Protein AF-A0A521GY19-F1 (afdb_monomer)

pLDDT: mean 96.77, std 4.12, range [69.62, 98.69]

Secondary structure (DSSP, 8-state):
--HHHHHHHHHHTTS-HHHHHHHHHHHHHHHHHHHHHHHHHHHTHHHHHHHHHHHHHHHHTT------GGG-

Foldseek 3Di:
DPPVVVVVVVVLVPDDPVSNVVVVVVVVVVVVVVVVCCVVVVVCVVVVVVVVVVVVVCVVVVVDDDDDPVVD

Mean predicted aligned error: 4.6 Å

Radius of gyration: 22.08 Å; Cα contacts (8 Å, |Δi|>4): 8; chains: 1; bounding box: 38×21×53 Å

Solvent-accessible surface area (backbone atoms only — not comparable to full-atom values): 4282 Å² total; per-residue (Å²): 130,55,76,66,5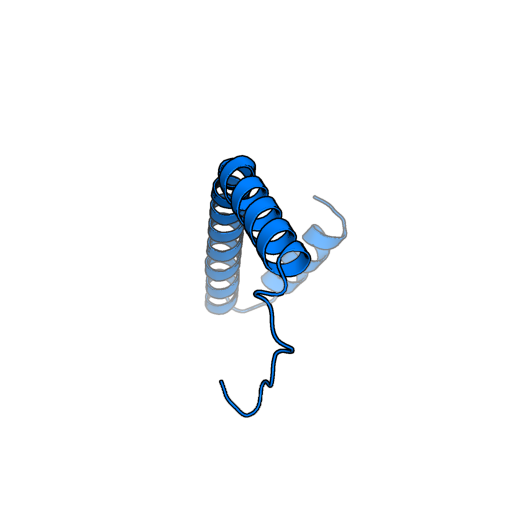8,48,52,50,51,59,56,45,71,72,47,59,69,70,58,37,50,53,52,49,52,53,52,54,51,51,55,50,50,52,54,51,46,54,51,54,57,67,69,36,54,66,62,53,51,50,54,56,48,51,56,49,52,36,48,75,70,66,73,60,76,86,87,57,80,92,76,110

Sequence (72 aa):
MTRALDAVIAKVATLPPEEQDRVAIWLLDELRDEKAWARQFGASQSALSKLAAEARDDRAAGR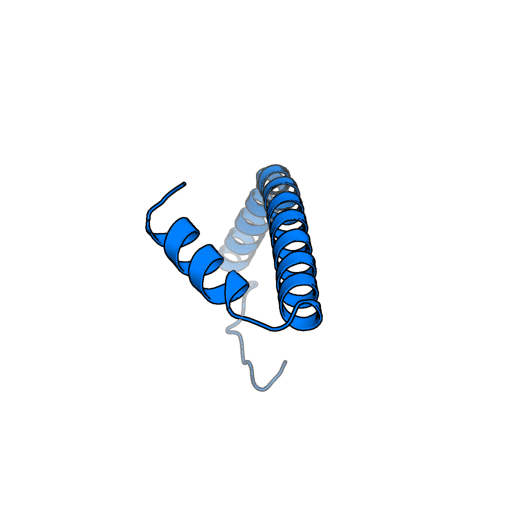TAVLDPDKL

Structure (mmCIF, N/CA/C/O backbone):
data_AF-A0A521GY19-F1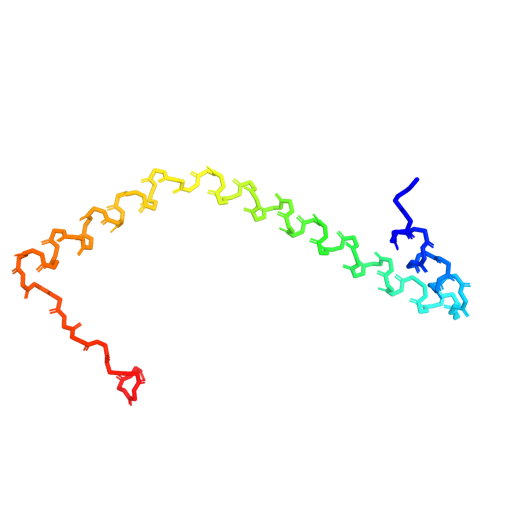
#
_entry.id   AF-A0A521GY19-F1
#
loop_
_atom_site.group_PDB
_atom_site.id
_atom_site.type_symbol
_atom_site.label_atom_id
_atom_site.label_alt_id
_atom_site.label_comp_id
_atom_site.label_asym_id
_atom_site.label_entity_id
_atom_site.label_seq_id
_atom_site.pdbx_PDB_ins_code
_atom_site.Cartn_x
_atom_site.Cartn_y
_atom_site.Cartn_z
_atom_site.occupancy
_atom_site.B_iso_or_equiv
_atom_site.auth_seq_id
_atom_site.auth_comp_id
_atom_site.auth_asym_id
_atom_site.auth_atom_id
_atom_site.pdbx_PDB_model_num
ATOM 1 N N . MET A 1 1 ? -0.920 9.098 19.708 1.00 69.62 1 MET A N 1
ATOM 2 C CA . MET A 1 1 ? -1.499 8.860 18.371 1.00 69.62 1 MET A CA 1
ATOM 3 C C . MET A 1 1 ? -1.517 10.178 17.607 1.00 69.62 1 MET A C 1
ATOM 5 O O . MET A 1 1 ? -1.326 11.220 18.226 1.00 69.62 1 MET A O 1
ATOM 9 N N . THR A 1 2 ? -1.638 10.165 16.277 1.00 97.19 2 THR A N 1
ATOM 10 C CA . THR A 1 2 ? -1.899 11.413 15.539 1.00 97.19 2 THR A CA 1
ATOM 11 C C . THR A 1 2 ? -3.357 11.812 15.752 1.00 97.19 2 THR A C 1
ATOM 13 O O . THR A 1 2 ? -4.205 10.937 15.912 1.00 97.19 2 THR A O 1
ATOM 16 N N . ARG A 1 3 ? -3.675 13.113 15.670 1.00 97.75 3 ARG A N 1
ATOM 17 C CA . ARG A 1 3 ? -5.064 13.593 15.821 1.00 97.75 3 ARG A CA 1
ATOM 18 C C . ARG A 1 3 ? -6.040 12.898 14.865 1.00 97.75 3 ARG A C 1
ATOM 20 O O . ARG A 1 3 ? -7.190 12.673 15.216 1.00 97.75 3 ARG A O 1
ATOM 27 N N . ALA A 1 4 ? -5.575 12.559 13.662 1.00 97.50 4 ALA A N 1
ATOM 28 C CA . ALA A 1 4 ? -6.373 11.835 12.679 1.00 97.50 4 ALA A CA 1
ATOM 29 C C . ALA A 1 4 ? -6.688 10.403 13.139 1.00 97.50 4 ALA A C 1
ATOM 31 O O . ALA A 1 4 ? -7.839 9.982 13.074 1.00 97.50 4 ALA A O 1
ATOM 32 N N . LEU A 1 5 ? -5.689 9.672 13.647 1.00 96.12 5 LEU A N 1
ATOM 33 C CA . LEU A 1 5 ? -5.887 8.307 14.133 1.00 96.12 5 LEU A CA 1
ATOM 34 C C . LEU A 1 5 ? -6.745 8.275 15.409 1.00 96.12 5 LEU A C 1
ATOM 36 O O . LEU A 1 5 ? -7.605 7.408 15.536 1.00 96.12 5 LEU A O 1
ATOM 40 N N . ASP A 1 6 ? -6.584 9.259 16.301 1.00 97.75 6 ASP A N 1
ATOM 41 C CA . ASP A 1 6 ? -7.465 9.443 17.465 1.00 97.75 6 ASP A CA 1
ATOM 42 C C . ASP A 1 6 ? -8.932 9.613 17.038 1.00 97.75 6 ASP A C 1
ATOM 44 O O . ASP A 1 6 ? -9.816 8.945 17.571 1.00 97.75 6 ASP A O 1
ATOM 48 N N . ALA A 1 7 ? -9.199 10.465 16.042 1.00 97.44 7 ALA A N 1
ATOM 49 C CA . ALA A 1 7 ? -10.553 10.715 15.552 1.00 97.44 7 ALA A CA 1
ATOM 50 C C . ALA A 1 7 ? -11.196 9.469 14.916 1.00 97.44 7 ALA A C 1
ATOM 52 O O . ALA A 1 7 ? -12.378 9.203 15.143 1.00 97.44 7 ALA A O 1
ATOM 53 N N . VAL A 1 8 ? -10.425 8.687 14.153 1.00 96.56 8 VAL A N 1
ATOM 54 C CA . VAL A 1 8 ? -10.905 7.428 13.563 1.00 96.56 8 VAL A CA 1
ATOM 55 C C . VAL A 1 8 ? -11.253 6.420 14.654 1.00 96.56 8 VAL A C 1
ATOM 57 O O . VAL A 1 8 ? -12.356 5.878 14.643 1.00 96.56 8 VAL A O 1
ATOM 60 N N . ILE A 1 9 ? -10.364 6.211 15.629 1.00 96.81 9 ILE A N 1
ATOM 61 C CA . ILE A 1 9 ? -10.606 5.265 16.727 1.00 96.81 9 ILE A CA 1
ATOM 62 C C . ILE A 1 9 ? -11.812 5.696 17.563 1.00 96.81 9 ILE A C 1
ATOM 64 O O . ILE A 1 9 ? -12.663 4.864 17.871 1.00 96.81 9 ILE A O 1
ATOM 68 N N . ALA A 1 10 ? -11.948 6.992 17.858 1.00 98.00 10 ALA A N 1
ATOM 69 C CA . ALA A 1 10 ? -13.116 7.518 18.557 1.00 98.00 10 ALA A CA 1
ATOM 70 C C . ALA A 1 10 ? -14.419 7.234 17.794 1.00 98.00 10 ALA A C 1
ATOM 72 O O . ALA A 1 10 ? -15.417 6.870 18.408 1.00 98.00 10 ALA A O 1
ATOM 73 N N . LYS A 1 11 ? -14.416 7.353 16.460 1.00 97.62 11 LYS A N 1
ATOM 74 C CA . LYS A 1 11 ? -15.585 7.035 15.633 1.00 97.62 11 LYS A CA 1
ATOM 75 C C . LYS A 1 11 ? -15.895 5.537 15.632 1.00 97.62 11 LYS A C 1
ATOM 77 O O . LYS A 1 11 ? -17.058 5.179 15.810 1.00 97.62 11 LYS A O 1
ATOM 82 N N . VAL A 1 12 ? -14.887 4.681 15.470 1.00 97.81 12 VAL A N 1
ATOM 83 C CA . VAL A 1 12 ? -15.054 3.216 15.482 1.00 97.81 12 VAL A CA 1
ATOM 84 C C . VAL A 1 12 ? -15.601 2.746 16.830 1.00 97.81 12 VAL A C 1
ATOM 86 O O . VAL A 1 12 ? -16.538 1.960 16.855 1.00 97.81 12 VAL A O 1
ATOM 89 N N . ALA A 1 13 ? -15.126 3.309 17.943 1.00 97.69 13 ALA A N 1
ATOM 90 C CA . ALA A 1 13 ? -15.597 2.966 19.286 1.00 97.69 13 ALA A CA 1
ATOM 91 C C . ALA A 1 13 ? -17.101 3.238 19.523 1.00 97.69 13 ALA A C 1
ATOM 93 O O . ALA A 1 13 ? -17.671 2.701 20.470 1.00 97.69 13 ALA A O 1
ATOM 94 N N . THR A 1 14 ? -17.754 4.057 18.683 1.00 98.25 14 THR A N 1
ATOM 95 C CA . THR A 1 14 ? -19.212 4.291 18.745 1.00 98.25 14 THR A CA 1
ATOM 96 C C . THR A 1 14 ? -20.050 3.210 18.057 1.00 98.25 14 THR A C 1
ATOM 98 O O . THR A 1 14 ? -21.271 3.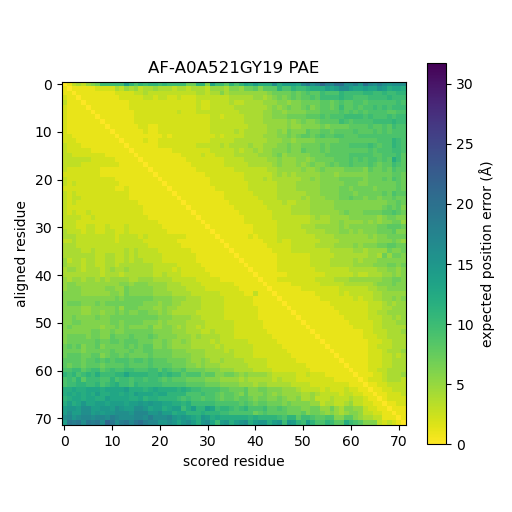216 18.203 1.00 98.25 14 THR A O 1
ATOM 101 N N . LEU A 1 15 ? -19.425 2.308 17.296 1.00 98.31 15 LEU A N 1
ATOM 102 C CA . LEU A 1 15 ? -20.110 1.257 16.542 1.00 98.31 15 LEU A CA 1
ATOM 103 C C . LEU A 1 15 ? -20.434 0.042 17.430 1.00 98.31 15 LEU A C 1
ATOM 105 O O . LEU A 1 15 ? -19.799 -0.142 18.471 1.00 98.31 15 LEU A O 1
ATOM 109 N N . PRO A 1 16 ? -21.383 -0.826 17.037 1.00 98.69 16 PRO A N 1
ATOM 110 C CA . PRO A 1 16 ? -21.585 -2.118 17.688 1.00 98.69 16 PRO A CA 1
ATOM 111 C C . PRO A 1 16 ? -20.302 -2.972 17.679 1.00 98.69 16 PRO A C 1
ATOM 113 O O . PRO A 1 16 ? -19.535 -2.880 16.720 1.00 98.69 16 PRO A O 1
ATOM 116 N N . PRO A 1 17 ? -20.074 -3.846 18.680 1.00 98.38 17 PRO A N 1
ATOM 117 C CA . PRO A 1 17 ? -18.842 -4.638 18.779 1.00 98.38 17 PRO A CA 1
ATOM 118 C C . PRO A 1 17 ? -18.494 -5.432 17.512 1.00 98.38 17 PRO A C 1
ATOM 120 O O . PRO A 1 17 ? -17.350 -5.416 17.076 1.00 98.38 17 PRO A O 1
ATOM 123 N N . GLU A 1 18 ? -19.487 -6.044 16.863 1.00 98.38 18 GLU A N 1
ATOM 124 C CA . GLU A 1 18 ? -19.281 -6.778 15.607 1.00 98.38 18 GLU A CA 1
ATOM 125 C C . GLU A 1 18 ? -18.720 -5.878 14.493 1.00 98.38 18 GLU A C 1
ATOM 127 O O . GLU A 1 18 ? -17.833 -6.276 13.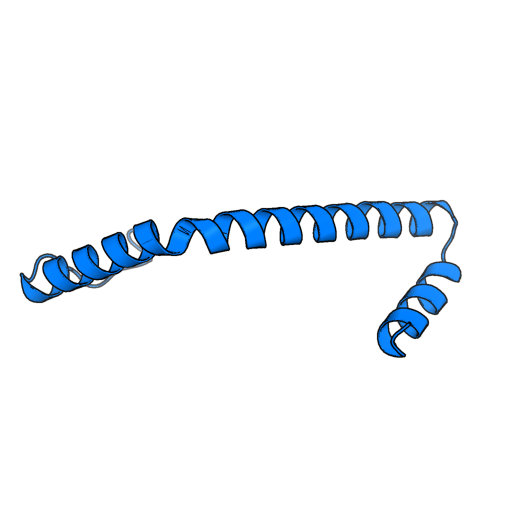739 1.00 98.38 18 GLU A O 1
ATOM 132 N N . GLU A 1 19 ? -19.210 -4.643 14.385 1.00 98.25 19 GLU A N 1
ATOM 133 C CA . GLU A 1 19 ? -18.715 -3.693 13.391 1.00 98.25 19 GLU A CA 1
ATOM 134 C C . GLU A 1 19 ? -17.313 -3.188 13.741 1.00 98.25 19 GLU A C 1
ATOM 136 O O . GLU A 1 19 ? -16.495 -3.006 12.839 1.00 98.25 19 GLU A O 1
ATOM 141 N N . GLN A 1 20 ? -17.005 -3.014 15.031 1.00 98.56 20 GLN A N 1
ATOM 142 C CA . GLN A 1 20 ? -15.647 -2.686 15.477 1.00 98.56 20 GLN A CA 1
ATOM 143 C C . GLN A 1 20 ? -14.658 -3.778 15.061 1.00 98.56 20 GLN A C 1
ATOM 145 O O . GLN A 1 20 ? -13.629 -3.472 14.457 1.00 98.56 20 GLN A O 1
ATOM 150 N N . ASP A 1 21 ? -15.003 -5.042 15.314 1.00 98.44 21 ASP A N 1
ATOM 151 C CA . ASP A 1 21 ? -14.172 -6.192 14.957 1.00 98.44 21 ASP A CA 1
ATOM 152 C C . ASP A 1 21 ? -13.991 -6.303 13.440 1.00 98.44 21 ASP A C 1
ATOM 154 O O . ASP A 1 21 ? -12.877 -6.521 12.959 1.00 98.44 21 ASP A O 1
ATOM 158 N N . ARG A 1 22 ? -15.053 -6.072 12.659 1.00 98.25 22 ARG A N 1
ATOM 159 C CA . ARG A 1 22 ? -14.966 -6.048 11.190 1.00 98.25 22 ARG A CA 1
ATOM 160 C C . ARG A 1 22 ? -14.010 -4.970 10.683 1.00 98.25 22 ARG A C 1
ATOM 162 O O . ARG A 1 22 ? -13.206 -5.254 9.795 1.00 98.25 22 ARG A O 1
ATOM 169 N N . VAL A 1 23 ? -14.070 -3.757 11.237 1.00 97.75 23 VAL A N 1
ATOM 170 C CA . VAL A 1 23 ? -13.138 -2.675 10.872 1.00 97.75 23 VAL A CA 1
ATOM 171 C C . VAL A 1 23 ? -11.711 -3.021 11.294 1.00 97.75 23 VAL A C 1
ATOM 173 O O . VAL A 1 23 ? -10.779 -2.780 10.528 1.00 97.75 23 VAL A O 1
ATOM 176 N N . ALA A 1 24 ? -11.529 -3.607 12.479 1.00 97.06 24 ALA A N 1
ATOM 177 C CA . ALA A 1 24 ? -10.216 -4.004 12.975 1.00 97.06 24 ALA A CA 1
ATOM 178 C C . ALA A 1 24 ? -9.564 -5.069 12.083 1.00 97.06 24 ALA A C 1
ATOM 180 O O . ALA A 1 24 ? -8.404 -4.912 11.704 1.00 97.06 24 ALA A O 1
ATOM 181 N N . ILE A 1 25 ? -10.309 -6.113 11.706 1.00 98.25 25 ILE A N 1
ATOM 182 C CA . ILE A 1 25 ? -9.833 -7.168 10.801 1.00 98.25 25 ILE A CA 1
A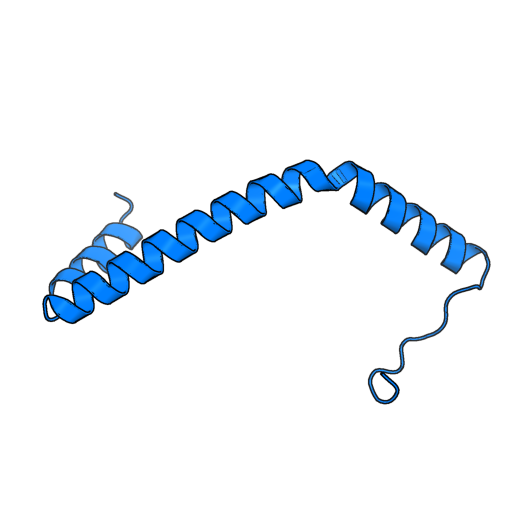TOM 183 C C . ILE A 1 25 ? -9.431 -6.566 9.454 1.00 98.25 25 ILE A C 1
ATOM 185 O O . ILE A 1 25 ? -8.301 -6.764 9.014 1.00 98.25 25 ILE A O 1
ATOM 189 N N . TRP A 1 26 ? -10.316 -5.770 8.844 1.00 97.81 26 TRP A N 1
ATOM 190 C CA . TRP A 1 26 ? -10.037 -5.127 7.561 1.00 97.81 26 TRP A CA 1
ATOM 191 C C . TRP A 1 26 ? -8.773 -4.255 7.608 1.00 97.81 26 TRP A C 1
ATOM 193 O O . TRP A 1 26 ? -7.909 -4.374 6.742 1.00 97.81 26 TRP A O 1
ATOM 203 N N . LEU A 1 27 ? -8.621 -3.416 8.638 1.00 97.31 27 LEU A N 1
ATOM 204 C CA . LEU A 1 27 ? -7.460 -2.533 8.758 1.00 97.31 27 LEU A CA 1
ATOM 205 C C . LEU A 1 27 ? -6.155 -3.314 8.973 1.00 97.31 27 LEU A C 1
ATOM 207 O O . LEU A 1 27 ? -5.113 -2.936 8.441 1.00 97.31 27 LEU A O 1
ATOM 211 N N . LEU A 1 28 ? -6.190 -4.397 9.753 1.00 97.75 28 LEU A N 1
ATOM 212 C CA . LEU A 1 28 ? -5.020 -5.252 9.965 1.00 97.75 28 LEU A CA 1
ATOM 213 C C . LEU A 1 28 ? -4.596 -5.970 8.682 1.00 97.75 28 LEU A C 1
ATOM 215 O O . LEU A 1 28 ? -3.395 -6.089 8.423 1.00 97.75 28 LEU A O 1
ATOM 219 N N . ASP A 1 29 ? -5.563 -6.422 7.887 1.00 98.38 29 ASP A N 1
ATOM 220 C CA . ASP A 1 29 ? -5.309 -7.029 6.584 1.00 98.38 29 ASP A CA 1
ATOM 221 C C . ASP A 1 29 ? -4.677 -6.019 5.618 1.00 98.38 29 ASP A C 1
ATOM 223 O O . ASP A 1 29 ? -3.615 -6.303 5.064 1.00 98.38 29 ASP A O 1
ATOM 227 N N . GLU A 1 30 ? -5.230 -4.808 5.516 1.00 98.06 30 GLU A N 1
ATOM 228 C CA . GLU A 1 30 ? -4.686 -3.740 4.666 1.00 98.06 30 GLU A CA 1
ATOM 229 C C . GLU A 1 30 ? -3.237 -3.389 5.046 1.00 98.06 30 GLU A C 1
ATOM 231 O O . GLU A 1 30 ? -2.350 -3.303 4.198 1.00 98.06 30 GLU A O 1
ATOM 236 N N . LEU A 1 31 ? -2.946 -3.256 6.345 1.00 97.75 31 LEU A N 1
ATOM 237 C CA . LEU A 1 31 ? -1.589 -2.967 6.824 1.00 97.75 31 LEU A CA 1
ATOM 238 C C . LEU A 1 31 ? -0.601 -4.104 6.525 1.00 97.75 31 LEU A C 1
ATOM 240 O O . LEU A 1 31 ? 0.588 -3.854 6.286 1.00 97.75 31 LEU A O 1
ATOM 244 N N . ARG A 1 32 ? -1.056 -5.362 6.565 1.00 98.06 32 ARG A N 1
ATOM 245 C CA . ARG A 1 32 ? -0.230 -6.515 6.188 1.00 98.06 32 ARG A CA 1
ATOM 246 C C . ARG A 1 32 ? 0.074 -6.483 4.696 1.00 98.06 32 ARG A C 1
ATOM 248 O O . ARG A 1 32 ? 1.231 -6.716 4.325 1.00 98.06 32 ARG A O 1
ATOM 255 N N . ASP A 1 33 ? -0.932 -6.206 3.881 1.00 98.12 33 ASP A N 1
ATOM 256 C CA . ASP A 1 33 ? -0.825 -6.207 2.429 1.00 98.12 33 ASP A CA 1
ATOM 257 C C . ASP A 1 33 ? 0.067 -5.054 1.959 1.00 98.12 33 ASP A C 1
ATOM 259 O O . ASP A 1 33 ? 1.016 -5.298 1.213 1.00 98.12 33 ASP A O 1
ATOM 263 N N . GLU A 1 34 ? -0.086 -3.853 2.525 1.00 98.31 34 GLU A N 1
ATOM 264 C CA . GLU A 1 34 ? 0.799 -2.709 2.268 1.00 98.31 34 GLU A CA 1
ATOM 265 C C . GLU A 1 34 ? 2.255 -3.035 2.632 1.00 98.31 34 GLU A C 1
ATOM 267 O O . GLU A 1 34 ? 3.189 -2.802 1.861 1.00 98.31 34 GLU A O 1
ATOM 272 N N . LYS A 1 35 ? 2.485 -3.675 3.787 1.00 97.81 35 LYS A N 1
ATOM 273 C CA . LYS A 1 35 ? 3.834 -4.105 4.183 1.00 97.81 35 LYS A CA 1
ATOM 274 C C . LYS A 1 35 ? 4.402 -5.155 3.223 1.00 97.81 35 LYS A C 1
ATOM 276 O O . LYS A 1 35 ? 5.608 -5.164 2.959 1.00 97.81 35 LYS A O 1
ATOM 281 N N . ALA A 1 36 ? 3.576 -6.083 2.745 1.00 97.88 36 ALA A N 1
ATOM 282 C CA . ALA A 1 36 ? 3.994 -7.091 1.778 1.00 97.88 36 ALA A CA 1
ATOM 283 C C . ALA A 1 36 ? 4.315 -6.464 0.419 1.00 97.88 36 ALA A C 1
ATOM 285 O O . ALA A 1 36 ? 5.326 -6.834 -0.184 1.00 97.88 36 ALA A O 1
ATOM 286 N N . TRP A 1 37 ? 3.508 -5.501 -0.019 1.00 98.12 37 TRP A N 1
ATOM 287 C CA . TRP A 1 37 ? 3.707 -4.752 -1.248 1.00 98.12 37 TRP A CA 1
ATOM 288 C C . TRP A 1 37 ? 4.988 -3.926 -1.200 1.00 98.12 37 TRP A C 1
ATOM 290 O O . TRP A 1 37 ? 5.852 -4.099 -2.057 1.00 98.12 37 TRP A O 1
ATOM 300 N N . ALA A 1 38 ? 5.196 -3.137 -0.143 1.00 98.06 38 ALA A N 1
ATOM 301 C CA . ALA A 1 38 ? 6.401 -2.330 0.033 1.00 98.06 38 ALA A CA 1
ATOM 302 C C . ALA A 1 38 ? 7.689 -3.171 -0.032 1.00 98.06 38 ALA A C 1
ATOM 304 O O . ALA A 1 38 ? 8.665 -2.775 -0.673 1.00 98.06 38 ALA A O 1
ATOM 305 N N . ARG A 1 39 ? 7.692 -4.368 0.575 1.00 98.06 39 ARG A N 1
ATOM 306 C CA . ARG A 1 39 ? 8.831 -5.300 0.483 1.00 98.06 39 ARG A CA 1
ATOM 307 C C . ARG A 1 39 ? 9.057 -5.803 -0.940 1.00 98.06 39 ARG A C 1
ATOM 309 O O . ARG A 1 39 ? 10.189 -5.768 -1.418 1.00 98.06 39 ARG A O 1
ATOM 316 N N . GLN A 1 40 ? 8.006 -6.290 -1.598 1.00 97.88 40 GLN A N 1
ATOM 317 C CA . GLN A 1 40 ? 8.106 -6.843 -2.952 1.00 97.88 40 GLN A CA 1
ATOM 318 C C . GLN A 1 40 ? 8.530 -5.769 -3.955 1.00 97.88 40 GLN A C 1
ATOM 320 O O . GLN A 1 40 ? 9.464 -5.969 -4.731 1.00 97.88 40 GLN A O 1
ATOM 325 N N . PHE A 1 41 ? 7.909 -4.595 -3.880 1.00 97.00 41 PHE A N 1
ATOM 326 C CA . PHE A 1 41 ? 8.231 -3.461 -4.730 1.00 97.00 41 PHE A CA 1
ATOM 327 C C . PHE A 1 41 ? 9.658 -2.952 -4.492 1.00 97.00 41 PHE A C 1
ATOM 329 O O . PHE A 1 41 ? 10.402 -2.728 -5.452 1.00 97.00 41 PHE A O 1
ATOM 336 N N . GLY A 1 42 ? 10.092 -2.852 -3.231 1.00 97.62 42 GLY A N 1
ATOM 337 C CA . GLY A 1 42 ? 11.468 -2.490 -2.888 1.00 97.62 42 GLY A CA 1
ATOM 338 C C . GLY A 1 42 ? 12.507 -3.456 -3.471 1.00 97.62 42 GLY A C 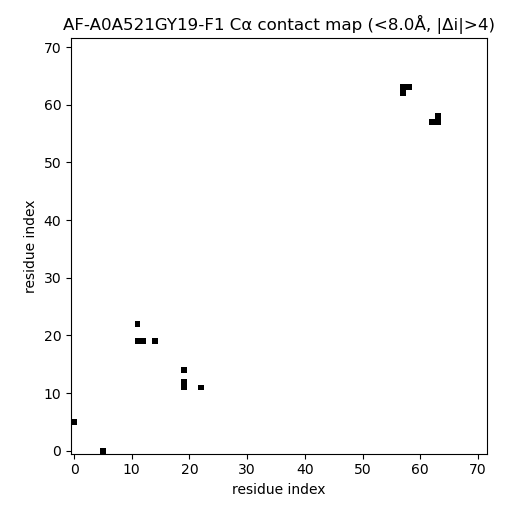1
ATOM 339 O O . GLY A 1 42 ? 13.549 -3.020 -3.953 1.00 97.62 42 GLY A O 1
ATOM 340 N N . ALA A 1 43 ? 12.203 -4.756 -3.517 1.00 97.62 43 ALA A N 1
ATOM 341 C 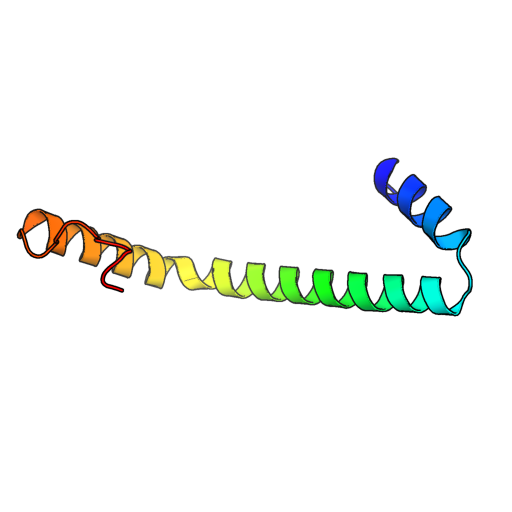CA . ALA A 1 43 ? 13.071 -5.767 -4.125 1.00 97.62 43 ALA A CA 1
ATOM 342 C C . ALA A 1 43 ? 13.027 -5.788 -5.669 1.00 97.62 43 ALA A C 1
ATOM 344 O O . ALA A 1 43 ? 13.907 -6.366 -6.305 1.00 97.62 43 ALA A O 1
ATOM 345 N N . SER A 1 44 ? 12.030 -5.154 -6.292 1.00 98.12 44 SER A N 1
ATOM 346 C CA . SER A 1 44 ? 11.793 -5.241 -7.741 1.00 98.12 44 SER A CA 1
ATOM 347 C C . SER A 1 44 ? 12.599 -4.251 -8.597 1.00 98.12 44 SER A C 1
ATOM 349 O O . SER A 1 44 ? 12.583 -4.351 -9.823 1.00 98.12 44 SER A O 1
ATOM 351 N N . GLN A 1 45 ? 13.339 -3.314 -7.987 1.00 97.94 45 GLN A N 1
ATOM 352 C CA . GLN A 1 45 ? 13.940 -2.168 -8.692 1.00 97.94 45 GLN A CA 1
ATOM 353 C C . GLN A 1 45 ? 14.879 -2.561 -9.839 1.00 97.94 45 GLN A C 1
ATOM 355 O O . GLN A 1 45 ? 14.856 -1.935 -10.899 1.00 97.94 45 GLN A O 1
ATOM 360 N N . SER A 1 46 ? 15.681 -3.616 -9.666 1.00 97.94 46 SER A N 1
ATOM 361 C CA . SER A 1 46 ? 16.575 -4.103 -10.725 1.00 97.94 46 SER A CA 1
ATOM 362 C C . SER A 1 46 ? 15.790 -4.661 -11.919 1.00 97.94 46 SER A C 1
ATOM 364 O O . SER A 1 46 ? 16.066 -4.291 -13.061 1.00 97.94 46 SER A O 1
ATOM 366 N N . ALA A 1 47 ? 14.770 -5.486 -11.660 1.00 98.19 47 ALA A N 1
ATOM 367 C CA . ALA A 1 47 ? 13.921 -6.056 -12.703 1.00 98.19 47 ALA A CA 1
ATOM 368 C C . ALA A 1 47 ? 13.135 -4.966 -13.449 1.00 98.19 47 ALA A C 1
ATOM 370 O O . ALA A 1 47 ? 13.134 -4.944 -14.677 1.00 98.19 47 ALA A O 1
ATOM 371 N N . LEU A 1 48 ? 12.544 -4.014 -12.719 1.00 98.19 48 LEU A N 1
ATOM 372 C CA . LEU A 1 48 ? 11.844 -2.872 -13.311 1.00 98.19 48 LEU A CA 1
ATOM 373 C C . LEU A 1 48 ? 12.780 -1.989 -14.146 1.00 98.19 48 LEU A C 1
ATOM 375 O O . LEU A 1 48 ? 12.402 -1.548 -15.2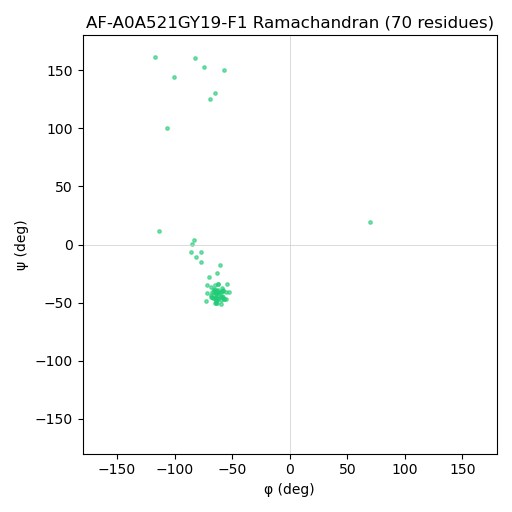28 1.00 98.19 48 LEU A O 1
ATOM 379 N N . SER A 1 49 ? 14.014 -1.767 -13.687 1.00 98.25 49 SER A N 1
ATOM 380 C CA . SER A 1 49 ? 15.011 -0.997 -14.443 1.00 98.25 49 SER A CA 1
ATOM 381 C C . SER A 1 49 ? 15.385 -1.687 -15.753 1.00 98.25 49 SER A C 1
ATOM 383 O O . SER A 1 49 ? 15.496 -1.022 -16.781 1.00 98.25 49 SER A O 1
ATOM 385 N N . LYS A 1 50 ? 15.529 -3.018 -15.733 1.00 98.56 50 LYS A N 1
ATOM 386 C CA . LYS A 1 50 ? 15.787 -3.816 -16.934 1.00 98.56 50 LYS A CA 1
ATOM 387 C C . LYS A 1 50 ? 14.626 -3.723 -17.926 1.00 98.56 50 LYS A C 1
ATOM 389 O O . LYS A 1 50 ? 14.859 -3.357 -19.072 1.00 98.56 50 LYS A O 1
ATOM 394 N N . LEU A 1 51 ? 13.390 -3.942 -17.473 1.00 98.38 51 LEU A N 1
ATOM 395 C CA . LEU A 1 51 ? 12.193 -3.805 -18.316 1.00 98.38 51 LEU A CA 1
ATOM 396 C C . LEU A 1 51 ? 12.078 -2.397 -18.920 1.00 98.38 51 LEU A C 1
ATOM 398 O O . LEU A 1 51 ? 11.747 -2.230 -20.091 1.00 98.38 51 LEU A O 1
ATOM 402 N N . ALA A 1 52 ? 12.394 -1.364 -18.137 1.00 98.19 52 ALA A N 1
ATOM 403 C CA . ALA A 1 52 ? 12.368 0.013 -18.612 1.00 98.19 52 ALA A CA 1
ATOM 404 C C . ALA A 1 52 ? 13.488 0.329 -19.620 1.00 98.19 52 ALA A C 1
ATOM 406 O O . ALA A 1 52 ? 13.331 1.249 -20.423 1.00 98.19 52 ALA A O 1
ATOM 407 N N . ALA A 1 53 ? 14.628 -0.363 -19.565 1.00 98.44 53 ALA A N 1
ATOM 408 C CA . ALA A 1 53 ? 15.673 -0.256 -20.581 1.00 98.44 53 ALA A CA 1
ATOM 409 C C . ALA A 1 53 ? 15.233 -0.954 -21.875 1.00 98.44 53 ALA A C 1
ATOM 411 O O . ALA A 1 53 ? 15.230 -0.325 -22.928 1.00 98.44 53 ALA A O 1
ATOM 412 N N . GLU A 1 54 ? 14.738 -2.189 -21.772 1.00 98.31 54 GLU A N 1
ATOM 413 C CA . GLU A 1 54 ? 14.225 -2.969 -22.906 1.00 98.31 54 GLU A CA 1
ATOM 414 C C . GLU A 1 54 ? 13.128 -2.213 -23.669 1.00 98.31 54 GLU A C 1
ATOM 416 O O . GLU A 1 54 ? 13.209 -2.056 -24.885 1.00 98.31 54 GLU A O 1
ATOM 421 N N . ALA A 1 55 ? 12.158 -1.631 -22.957 1.00 97.56 55 ALA A N 1
ATOM 422 C CA . ALA A 1 55 ? 11.097 -0.838 -23.578 1.00 97.56 55 ALA A CA 1
ATOM 423 C C . ALA A 1 55 ? 11.625 0.407 -24.322 1.00 97.56 55 ALA A C 1
ATOM 425 O O . ALA A 1 55 ? 11.065 0.819 -25.343 1.00 97.56 55 ALA A O 1
ATOM 426 N N . ARG A 1 56 ? 12.700 1.034 -23.823 1.00 97.81 56 ARG A N 1
ATOM 427 C CA . ARG A 1 56 ? 13.339 2.175 -24.499 1.00 97.81 56 ARG A CA 1
ATOM 428 C C . ARG A 1 56 ? 14.086 1.727 -25.750 1.00 97.81 56 ARG A C 1
ATOM 430 O O . ARG A 1 56 ? 13.968 2.401 -26.772 1.00 97.81 56 ARG A O 1
ATOM 437 N N . ASP A 1 57 ? 14.787 0.602 -25.683 1.00 98.44 57 ASP A N 1
ATOM 438 C CA . ASP A 1 57 ? 15.507 0.025 -26.819 1.00 98.44 57 ASP A CA 1
ATOM 439 C C . ASP A 1 57 ? 14.540 -0.410 -27.928 1.00 98.44 57 ASP A C 1
ATOM 441 O O . ASP A 1 57 ? 14.771 -0.123 -29.104 1.00 98.44 57 ASP A O 1
ATOM 445 N N . ASP A 1 58 ? 13.414 -1.030 -27.565 1.00 98.12 58 ASP A N 1
ATOM 446 C CA . ASP A 1 58 ? 12.341 -1.379 -28.499 1.00 98.12 58 ASP A CA 1
ATOM 447 C C . ASP A 1 58 ? 11.776 -0.146 -29.199 1.00 98.12 58 ASP A C 1
ATOM 449 O O . ASP A 1 58 ? 11.617 -0.140 -30.423 1.00 98.12 58 ASP A O 1
ATOM 453 N N . ARG A 1 59 ? 11.524 0.929 -28.446 1.00 97.00 59 ARG A N 1
ATOM 454 C CA . ARG A 1 59 ? 11.049 2.189 -29.020 1.00 97.00 59 ARG A CA 1
ATOM 455 C C . ARG A 1 59 ? 12.076 2.804 -29.965 1.00 97.00 59 ARG A C 1
ATOM 457 O O . ARG A 1 59 ? 11.710 3.230 -31.058 1.00 97.00 59 ARG A O 1
ATOM 464 N N . ALA A 1 60 ? 13.345 2.850 -29.563 1.00 97.62 60 ALA A N 1
ATOM 465 C CA . ALA A 1 60 ? 14.427 3.395 -30.382 1.00 97.62 60 ALA A CA 1
ATOM 466 C C . ALA A 1 60 ? 14.620 2.602 -31.684 1.00 97.62 60 ALA A C 1
ATOM 468 O O . ALA A 1 60 ? 14.917 3.182 -32.725 1.00 97.62 60 ALA A O 1
ATOM 469 N N . ALA A 1 61 ? 14.391 1.290 -31.642 1.00 98.12 61 ALA A N 1
ATOM 470 C CA . ALA A 1 61 ? 14.453 0.413 -32.802 1.00 98.12 61 ALA A CA 1
ATOM 471 C C . ALA A 1 61 ? 13.163 0.383 -33.647 1.00 98.12 61 ALA A C 1
ATOM 473 O O . ALA A 1 61 ? 13.078 -0.405 -34.588 1.00 98.12 61 ALA A O 1
ATOM 474 N N . GLY A 1 62 ? 12.148 1.191 -33.316 1.00 97.50 62 GLY A N 1
ATOM 475 C CA . GLY A 1 62 ? 10.877 1.226 -34.046 1.00 97.50 62 GLY A CA 1
ATOM 476 C C . GLY A 1 62 ? 10.008 -0.024 -33.864 1.00 97.50 62 GLY A C 1
ATOM 477 O O . GLY A 1 62 ? 9.113 -0.261 -34.670 1.00 97.50 62 GLY A O 1
ATOM 478 N N . ARG A 1 63 ? 10.249 -0.825 -32.817 1.00 97.56 63 ARG A N 1
ATOM 479 C CA . ARG A 1 63 ? 9.486 -2.048 -32.500 1.00 97.56 63 ARG A CA 1
ATOM 480 C C . ARG A 1 63 ? 8.215 -1.791 -31.683 1.00 97.56 63 ARG A C 1
ATOM 482 O O . ARG A 1 63 ? 7.505 -2.730 -31.346 1.00 97.56 63 ARG A O 1
ATOM 489 N N . THR A 1 64 ? 7.912 -0.536 -31.358 1.00 95.88 64 THR A N 1
ATOM 490 C CA . THR A 1 64 ? 6.714 -0.153 -30.593 1.00 95.88 64 THR A CA 1
ATOM 491 C C . THR A 1 64 ? 5.611 0.379 -31.500 1.00 95.88 64 THR A C 1
ATOM 493 O O . THR A 1 64 ? 5.893 1.137 -32.426 1.00 95.88 64 THR A O 1
ATOM 496 N N . ALA A 1 65 ? 4.355 0.082 -31.167 1.00 93.44 65 ALA A N 1
ATOM 497 C CA . ALA A 1 65 ? 3.173 0.660 -31.803 1.00 93.44 65 ALA A CA 1
ATOM 498 C C . ALA A 1 65 ? 2.345 1.470 -30.793 1.00 93.44 65 ALA A C 1
ATOM 500 O O . ALA A 1 65 ? 2.493 1.311 -29.580 1.00 93.44 65 ALA A O 1
ATOM 501 N N . VAL A 1 66 ? 1.471 2.344 -31.296 1.00 94.25 66 VAL A N 1
ATOM 502 C CA . VAL A 1 66 ? 0.478 3.029 -30.458 1.00 94.25 66 VAL A CA 1
ATOM 503 C C . VAL A 1 66 ? -0.495 1.990 -29.908 1.00 94.25 66 VAL A C 1
ATOM 505 O O . VAL A 1 66 ? -1.018 1.173 -30.664 1.00 94.25 66 VAL A O 1
ATOM 508 N N . LEU A 1 67 ? -0.724 2.029 -28.596 1.00 93.12 67 LEU A N 1
ATOM 509 C CA . LEU A 1 67 ? -1.720 1.189 -27.944 1.00 93.12 67 LEU A CA 1
ATOM 510 C C . LEU A 1 67 ? -3.124 1.646 -28.358 1.00 93.12 67 LEU A C 1
ATOM 512 O O . LEU A 1 67 ? -3.463 2.813 -28.172 1.00 93.12 67 LEU A O 1
ATOM 516 N N . ASP A 1 68 ? -3.920 0.719 -28.885 1.00 94.62 68 ASP A N 1
ATOM 517 C CA . ASP A 1 68 ? -5.347 0.892 -29.164 1.00 94.62 68 ASP A CA 1
ATOM 518 C C . ASP A 1 68 ? -6.145 0.097 -28.115 1.00 94.62 68 ASP A C 1
ATOM 520 O O . ASP A 1 68 ? -6.213 -1.131 -28.222 1.00 94.62 68 ASP A O 1
ATOM 524 N N . PRO A 1 69 ? -6.688 0.751 -27.068 1.00 94.44 69 PRO A N 1
ATOM 525 C CA . PRO A 1 69 ? -7.360 0.055 -25.973 1.00 94.44 69 PRO A CA 1
ATOM 526 C C . PRO A 1 69 ? -8.612 -0.714 -26.402 1.00 94.44 69 PRO A C 1
ATOM 528 O O . PRO A 1 69 ? -8.962 -1.693 -25.751 1.00 94.44 69 PRO A O 1
ATOM 531 N N . ASP A 1 70 ? -9.254 -0.313 -27.501 1.00 95.19 70 ASP A N 1
ATOM 532 C CA . ASP A 1 70 ? -10.462 -0.966 -28.018 1.00 95.19 70 ASP A CA 1
ATOM 533 C C . ASP A 1 70 ? -10.147 -2.287 -28.747 1.00 95.19 70 ASP A C 1
ATOM 535 O O . ASP A 1 70 ? -11.054 -3.020 -29.144 1.00 95.19 70 ASP A O 1
ATOM 539 N N . LYS A 1 71 ? -8.856 -2.597 -28.939 1.00 88.69 71 LYS A N 1
ATOM 540 C CA . LYS A 1 71 ? -8.355 -3.826 -29.576 1.00 88.69 71 LYS A CA 1
ATOM 541 C C . LYS A 1 71 ? -7.593 -4.751 -28.621 1.00 88.69 71 LYS A C 1
ATOM 543 O O . LYS A 1 71 ? -6.905 -5.657 -29.097 1.00 88.69 71 LYS A O 1
ATOM 548 N N . LEU A 1 72 ? -7.669 -4.494 -27.315 1.00 79.88 72 LEU A N 1
ATOM 549 C CA . LEU A 1 72 ? -7.077 -5.337 -26.271 1.00 79.88 72 LEU A CA 1
ATOM 550 C C . LEU A 1 72 ? -7.895 -6.603 -25.995 1.00 79.88 72 LEU A C 1
ATOM 552 O O . LEU A 1 72 ? -9.140 -6.548 -26.089 1.00 79.88 72 LEU A O 1
#